Protein AF-A0A842NAB8-F1 (afdb_monomer_lite)

Secondary structure (DSSP, 8-state):
-EE-TTT--EE-----GGGGSTTGGGGTHHHHHHHHHHHHHHHHTT--TTS-EEEE--GGGHHHHHHHHHTT--EEEE---THHHHHHHHHHHHHHHHTTS--HHHHHH--SHHHHHHHHHHTHHHHGGGS--SSTTHHHHHTT----

Sequence (148 aa):
MMRRVETGESHSGEISLDLFQGGVFKTKAYLVESLKVVAEGMERLRVSQVEPIHICTGYILSKAREALIEEGYTVEGVKIVGPTQELAEREFLKSLVRLGIGDMTIVASMRSFNSFLAWVHENLEERERFVKTGWTSWPRLREGRAPQ

pLDDT: mean 94.15, std 7.6, range [45.53, 98.12]

Structure (mmCIF, N/CA/C/O backbone):
data_AF-A0A842NAB8-F1
#
_entry.id   AF-A0A842NAB8-F1
#
loop_
_atom_site.group_PDB
_atom_site.id
_atom_site.type_symbol
_atom_site.label_atom_id
_atom_site.label_alt_id
_atom_site.label_comp_id
_atom_site.label_asym_id
_atom_site.label_entity_id
_atom_site.label_seq_id
_atom_site.pdbx_PDB_ins_code
_atom_site.Cartn_x
_atom_site.Cartn_y
_atom_site.Cartn_z
_atom_site.occupancy
_atom_site.B_iso_or_equiv
_atom_site.auth_seq_id
_atom_site.auth_comp_id
_atom_site.auth_asym_id
_atom_site.auth_atom_id
_atom_site.pdbx_PDB_model_num
ATOM 1 N N . MET A 1 1 ? -1.317 -1.589 5.656 1.00 95.75 1 MET A N 1
ATOM 2 C CA . MET A 1 1 ? -0.850 -1.267 7.021 1.00 95.75 1 MET A CA 1
ATOM 3 C C . MET A 1 1 ? -2.045 -0.815 7.834 1.00 95.75 1 MET A C 1
ATOM 5 O O . MET A 1 1 ? -2.766 0.060 7.373 1.00 95.75 1 MET A O 1
ATOM 9 N N . MET A 1 2 ? -2.243 -1.416 9.000 1.00 97.31 2 MET A N 1
ATOM 10 C CA . MET A 1 2 ? -3.274 -1.094 9.986 1.00 97.31 2 MET A CA 1
ATOM 11 C C . MET A 1 2 ? -2.602 -1.027 11.356 1.00 97.31 2 MET A C 1
ATOM 13 O O . MET A 1 2 ? -1.672 -1.792 11.616 1.00 97.31 2 MET A O 1
ATOM 17 N N . ARG A 1 3 ? -3.037 -0.109 12.217 1.00 97.12 3 ARG A N 1
ATOM 18 C CA . ARG A 1 3 ? -2.459 0.089 13.549 1.00 97.12 3 ARG A CA 1
ATOM 19 C C . ARG A 1 3 ? -3.560 0.448 14.536 1.00 97.12 3 ARG A C 1
ATOM 21 O O . ARG A 1 3 ? -4.320 1.375 14.272 1.00 97.12 3 ARG A O 1
ATOM 28 N N . ARG A 1 4 ? -3.580 -0.226 15.681 1.00 96.19 4 ARG A N 1
ATOM 29 C CA . ARG A 1 4 ? -4.338 0.196 16.859 1.00 96.19 4 ARG A CA 1
ATOM 30 C C . ARG A 1 4 ? -3.565 1.323 17.538 1.00 96.19 4 ARG A C 1
ATOM 3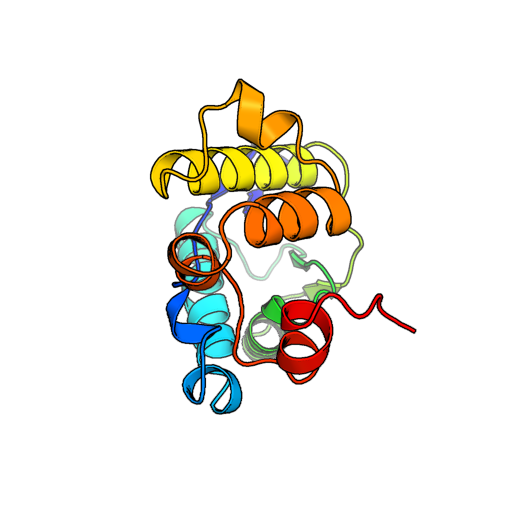2 O O . ARG A 1 4 ? -2.397 1.153 17.897 1.00 96.19 4 ARG A O 1
ATOM 39 N N . VAL A 1 5 ? -4.156 2.511 17.616 1.00 94.12 5 VAL A N 1
ATOM 40 C CA . VAL A 1 5 ? -3.414 3.730 17.975 1.00 94.12 5 VAL A CA 1
ATOM 41 C C . VAL A 1 5 ? -2.973 3.701 19.435 1.00 94.12 5 VAL A C 1
ATOM 43 O O . VAL A 1 5 ? -1.844 4.100 19.732 1.00 94.12 5 VAL A O 1
ATOM 46 N N . GLU A 1 6 ? -3.839 3.176 20.294 1.00 93.12 6 GLU A N 1
ATOM 47 C CA . GLU A 1 6 ? -3.721 3.122 21.747 1.00 93.12 6 GLU A CA 1
ATOM 48 C C . GLU A 1 6 ? -2.661 2.113 22.195 1.00 93.12 6 GLU A C 1
ATOM 50 O O . GLU A 1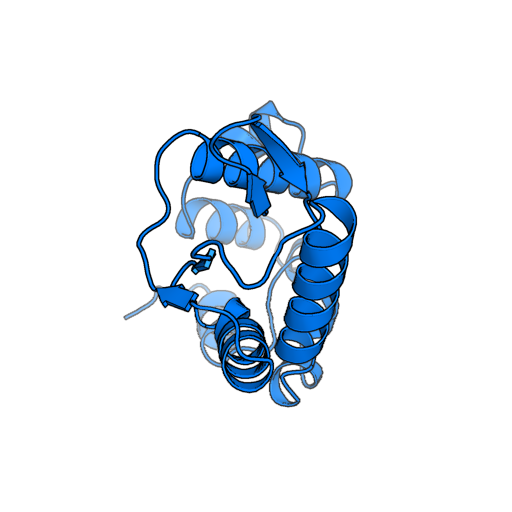 6 ? -1.893 2.393 23.111 1.00 93.12 6 GLU A O 1
ATOM 55 N N . THR A 1 7 ? -2.597 0.948 21.540 1.00 94.69 7 THR A N 1
ATOM 56 C CA . THR A 1 7 ? -1.697 -0.153 21.932 1.00 94.69 7 THR A CA 1
ATOM 57 C C . THR A 1 7 ? -0.428 -0.215 21.088 1.00 94.69 7 THR A C 1
ATOM 59 O O . THR A 1 7 ? 0.573 -0.791 21.505 1.00 94.69 7 THR A O 1
ATOM 62 N N . GLY A 1 8 ? -0.445 0.372 19.889 1.00 94.38 8 GLY A N 1
ATOM 63 C CA . GLY A 1 8 ? 0.644 0.262 18.924 1.00 94.38 8 GLY A CA 1
ATOM 64 C C . GLY A 1 8 ? 0.690 -1.071 18.170 1.00 94.38 8 GLY A C 1
ATOM 65 O O . GLY A 1 8 ? 1.538 -1.213 17.287 1.00 94.38 8 GLY A O 1
ATOM 66 N N . GLU A 1 9 ? -0.217 -2.012 18.455 1.00 97.06 9 GLU A N 1
ATOM 67 C CA . GLU A 1 9 ? -0.366 -3.246 17.680 1.00 97.06 9 GLU A CA 1
ATOM 68 C C . GLU A 1 9 ? -0.633 -2.915 16.212 1.00 97.06 9 GLU A C 1
ATOM 70 O O . GLU A 1 9 ? -1.352 -1.966 15.887 1.00 97.06 9 GLU A O 1
ATOM 75 N N . SER A 1 10 ? -0.031 -3.678 15.302 1.00 97.38 10 SER A N 1
ATOM 76 C CA . SER A 1 10 ? -0.131 -3.394 13.874 1.00 97.38 10 SER A CA 1
ATOM 77 C C . SER A 1 10 ? -0.156 -4.653 13.025 1.00 97.38 10 SER A C 1
ATOM 79 O O . SER A 1 10 ? 0.322 -5.716 13.421 1.00 97.38 10 SE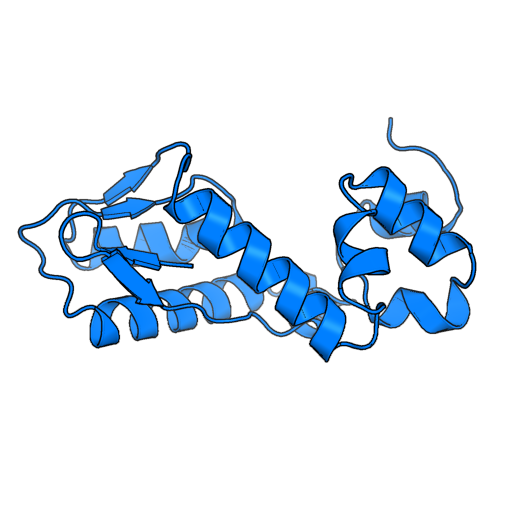R A O 1
ATOM 81 N N . HIS A 1 11 ? -0.727 -4.505 11.836 1.00 97.81 11 HIS A N 1
ATOM 82 C CA . HIS A 1 11 ? -0.801 -5.539 10.822 1.00 97.81 11 HIS A CA 1
ATOM 83 C C . HIS A 1 11 ? -0.454 -4.955 9.447 1.00 97.81 11 HIS A C 1
ATOM 85 O O . HIS A 1 11 ? -0.932 -3.886 9.052 1.00 97.81 11 HIS A O 1
ATOM 91 N N . SER A 1 12 ? 0.373 -5.673 8.694 1.00 97.06 12 SER A N 1
ATOM 92 C CA . SER A 1 12 ? 0.648 -5.407 7.287 1.00 97.06 12 SER A CA 1
ATOM 93 C C . SER A 1 12 ? 0.272 -6.619 6.445 1.00 97.06 12 SER A C 1
ATOM 95 O O . SER A 1 12 ? 0.468 -7.762 6.850 1.00 97.06 12 SER A O 1
ATOM 97 N N . GLY A 1 13 ? -0.236 -6.331 5.252 1.00 96.50 13 GLY A N 1
ATOM 98 C CA . GLY A 1 13 ? -0.425 -7.292 4.180 1.00 96.50 13 GLY A CA 1
ATOM 99 C C . GLY A 1 13 ? -0.060 -6.636 2.856 1.00 96.50 13 GLY A C 1
ATOM 100 O O . GLY A 1 13 ? 0.056 -5.405 2.771 1.00 96.50 13 GLY A O 1
ATOM 101 N N . GLU A 1 14 ? 0.151 -7.466 1.844 1.00 95.44 14 GLU A N 1
ATOM 102 C CA . GLU A 1 14 ? 0.586 -7.060 0.513 1.00 95.44 14 GLU A CA 1
ATOM 103 C C . GLU A 1 14 ? -0.414 -7.544 -0.529 1.00 95.44 14 GLU A C 1
ATOM 105 O O . GLU A 1 14 ? -0.998 -8.614 -0.396 1.00 95.44 14 GLU A O 1
ATOM 110 N N . ILE A 1 15 ? -0.603 -6.741 -1.572 1.00 96.12 15 ILE A N 1
ATOM 111 C CA . ILE A 1 15 ? -1.405 -7.121 -2.732 1.00 96.12 15 ILE A CA 1
ATOM 112 C C . ILE A 1 15 ? -0.430 -7.546 -3.819 1.00 96.12 15 ILE A C 1
ATOM 114 O O . ILE A 1 15 ? 0.503 -6.804 -4.133 1.00 96.12 15 ILE A O 1
ATOM 118 N N . SER A 1 16 ? -0.665 -8.722 -4.394 1.00 94.50 16 SER A N 1
ATOM 119 C CA . SER A 1 16 ? 0.227 -9.289 -5.398 1.00 94.50 16 SER A CA 1
ATOM 120 C C . SER A 1 16 ? 0.365 -8.388 -6.632 1.00 94.50 16 SER A C 1
ATOM 122 O O . SER A 1 16 ? -0.605 -7.784 -7.103 1.00 94.50 16 SER A O 1
ATOM 124 N N . LEU A 1 17 ? 1.592 -8.278 -7.149 1.00 94.25 17 LEU A N 1
ATOM 125 C CA . LEU A 1 17 ? 1.941 -7.339 -8.217 1.00 94.25 17 LEU A CA 1
ATOM 126 C C . LEU A 1 17 ? 1.252 -7.668 -9.549 1.00 94.25 17 LEU A C 1
ATOM 128 O O . LEU A 1 17 ? 0.878 -6.756 -10.288 1.00 94.25 17 LEU A O 1
ATOM 132 N N . ASP A 1 18 ? 1.043 -8.947 -9.846 1.00 95.44 18 ASP A N 1
ATOM 133 C CA . ASP A 1 18 ? 0.367 -9.424 -11.057 1.00 95.44 18 ASP A CA 1
ATOM 134 C C . ASP A 1 18 ? -1.056 -8.859 -11.196 1.00 95.44 18 ASP A C 1
ATOM 136 O O . ASP A 1 18 ? -1.505 -8.572 -12.308 1.00 95.44 18 ASP A O 1
ATOM 140 N N . LEU A 1 19 ? -1.730 -8.553 -10.078 1.00 97.06 19 LEU A N 1
ATOM 141 C CA . LEU A 1 19 ? -3.049 -7.910 -10.080 1.00 97.06 19 LEU A CA 1
ATOM 142 C C . LEU A 1 19 ? -3.018 -6.469 -10.617 1.00 97.06 19 LEU A C 1
ATOM 144 O O . LEU A 1 19 ? -4.060 -5.897 -10.954 1.00 97.06 19 LEU A O 1
ATOM 148 N N . PHE A 1 20 ? -1.828 -5.874 -10.712 1.00 96.38 20 PHE A N 1
ATOM 149 C CA . PHE A 1 20 ? -1.585 -4.542 -11.256 1.00 96.38 20 PHE A CA 1
ATOM 150 C C . PHE A 1 20 ? -1.030 -4.556 -12.689 1.00 96.38 20 PHE A C 1
ATOM 152 O O . PHE A 1 20 ? -0.779 -3.486 -13.259 1.00 96.38 20 PHE A O 1
ATOM 159 N N . GLN A 1 21 ? -0.857 -5.732 -13.294 1.00 95.38 21 GLN A N 1
ATOM 160 C CA . GLN A 1 21 ? -0.199 -5.892 -14.588 1.00 95.38 21 GLN A CA 1
ATOM 161 C C . GLN A 1 21 ? -1.166 -6.279 -15.710 1.00 95.38 21 GLN A C 1
ATOM 163 O O . GLN A 1 21 ? -2.165 -6.974 -15.512 1.00 95.38 21 GLN A O 1
ATOM 168 N N . GLY A 1 22 ? -0.864 -5.791 -16.917 1.00 92.75 22 GLY A N 1
ATOM 169 C CA . GLY A 1 22 ? -1.568 -6.146 -18.149 1.00 92.75 22 GLY A CA 1
ATOM 170 C C . GLY A 1 22 ? -3.099 -6.057 -18.063 1.00 92.75 22 GLY A C 1
ATOM 171 O O . GLY A 1 22 ? -3.668 -5.097 -17.540 1.00 92.75 22 GLY A O 1
ATOM 172 N N . GLY A 1 23 ? -3.777 -7.069 -18.612 1.00 92.62 23 GLY A N 1
ATOM 173 C CA . GLY A 1 23 ? -5.241 -7.143 -18.634 1.00 92.62 23 GLY A CA 1
ATOM 174 C C . GLY A 1 23 ? -5.882 -7.356 -17.259 1.00 92.62 23 GLY A C 1
ATOM 175 O O . GLY A 1 23 ? -7.024 -6.939 -17.066 1.00 92.62 23 GLY A O 1
ATOM 176 N N . VAL A 1 24 ? -5.155 -7.936 -16.295 1.00 94.94 24 VAL A N 1
ATOM 177 C CA . VAL A 1 24 ? -5.680 -8.252 -14.955 1.00 94.94 24 VAL A CA 1
ATOM 178 C C . VAL A 1 24 ? -6.078 -6.980 -14.214 1.00 94.94 24 VAL A C 1
ATOM 180 O O . VAL A 1 24 ? -7.135 -6.942 -13.592 1.00 94.94 24 VAL A O 1
ATOM 183 N N . PHE A 1 25 ? -5.325 -5.890 -14.372 1.00 95.31 25 PHE A N 1
ATOM 184 C CA . PHE A 1 25 ? -5.663 -4.608 -13.750 1.00 95.31 25 PHE A CA 1
ATOM 185 C C . PHE A 1 25 ? -7.082 -4.120 -14.099 1.00 95.31 25 PHE A C 1
ATOM 187 O O . PHE A 1 25 ? -7.761 -3.524 -13.260 1.00 95.31 25 PHE A O 1
ATOM 194 N N . LYS A 1 26 ? -7.577 -4.412 -15.311 1.00 93.25 26 LYS A N 1
ATOM 195 C CA . LYS A 1 26 ? -8.918 -3.997 -15.759 1.00 93.25 26 LYS A CA 1
ATOM 196 C C . LYS A 1 26 ? -10.044 -4.690 -14.994 1.00 93.25 26 LYS A C 1
ATOM 198 O O . LYS A 1 26 ? -11.124 -4.118 -14.878 1.00 93.25 26 LYS A O 1
ATOM 203 N N . THR A 1 27 ? -9.797 -5.882 -14.448 1.00 95.69 27 THR A N 1
ATOM 204 C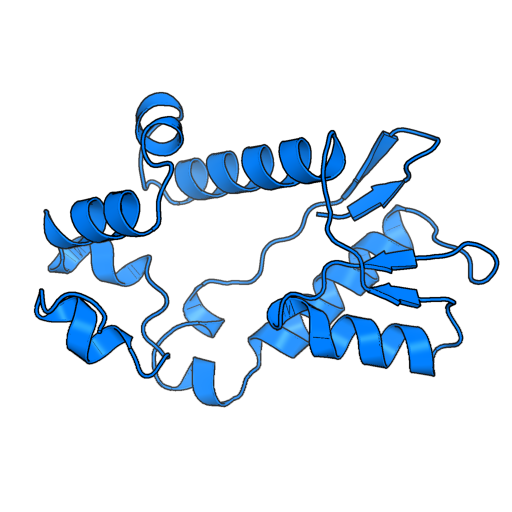 CA . THR A 1 27 ? -10.783 -6.614 -13.633 1.00 95.69 27 THR A CA 1
ATOM 205 C C . THR A 1 27 ? -10.952 -5.998 -12.246 1.00 95.69 27 THR A C 1
ATOM 207 O O . THR A 1 27 ? -11.912 -6.309 -11.546 1.00 95.69 27 THR A O 1
ATOM 210 N N . LYS A 1 28 ? -10.021 -5.120 -11.838 1.00 96.44 28 LYS A N 1
ATOM 211 C CA . LYS A 1 28 ? -9.945 -4.530 -10.498 1.00 96.44 28 LYS A CA 1
ATOM 212 C C . LYS A 1 28 ? -9.869 -5.568 -9.371 1.00 96.44 28 LYS A C 1
ATOM 214 O O . LYS A 1 28 ? -10.223 -5.259 -8.234 1.00 96.44 28 LYS A O 1
ATOM 219 N N . ALA A 1 29 ? -9.361 -6.772 -9.652 1.00 97.00 29 ALA A N 1
ATOM 220 C CA . ALA A 1 29 ? -9.173 -7.828 -8.653 1.00 97.00 29 ALA A CA 1
ATOM 221 C C . ALA A 1 29 ? -8.326 -7.371 -7.449 1.00 97.00 29 ALA A C 1
ATOM 223 O O . ALA A 1 29 ? -8.589 -7.783 -6.323 1.00 97.00 29 ALA A O 1
ATOM 224 N N . TYR A 1 30 ? -7.399 -6.429 -7.650 1.00 97.06 30 TYR A N 1
ATOM 225 C CA . TYR A 1 30 ? -6.626 -5.802 -6.575 1.00 97.06 30 TYR A CA 1
ATOM 226 C C . TYR A 1 30 ? -7.493 -5.106 -5.503 1.00 97.06 30 TYR A C 1
ATOM 228 O O . TYR A 1 30 ? -7.059 -4.996 -4.362 1.00 97.06 30 TYR A O 1
ATOM 236 N N . LEU A 1 31 ? -8.710 -4.637 -5.825 1.00 98.00 31 LEU A N 1
ATOM 237 C CA . LEU A 1 31 ? -9.630 -4.058 -4.831 1.00 98.00 31 LEU A CA 1
ATOM 238 C C . LEU A 1 31 ? -10.254 -5.139 -3.945 1.00 98.00 31 LEU A C 1
ATOM 240 O O . LEU A 1 31 ? -10.487 -4.910 -2.763 1.00 98.00 31 LEU A O 1
ATOM 244 N N . VAL A 1 32 ? -10.529 -6.313 -4.519 1.00 97.56 32 VAL A N 1
ATOM 245 C CA . VAL A 1 32 ? -11.014 -7.478 -3.766 1.00 97.56 32 VAL A CA 1
ATOM 246 C C . VAL A 1 32 ? -9.901 -8.004 -2.870 1.00 97.56 32 VAL A C 1
ATOM 248 O O . VAL A 1 32 ? -10.137 -8.271 -1.699 1.00 97.56 32 VAL A O 1
ATOM 251 N N . GLU A 1 33 ? -8.681 -8.088 -3.393 1.00 98.00 33 GLU A N 1
ATOM 252 C CA . GLU A 1 33 ? -7.521 -8.505 -2.609 1.00 98.00 33 GLU A CA 1
ATOM 253 C C . GLU A 1 33 ? -7.213 -7.518 -1.477 1.00 98.00 33 GLU A C 1
ATOM 255 O O . GLU A 1 33 ? -6.972 -7.924 -0.344 1.00 98.00 33 GLU A O 1
ATOM 260 N N . SER A 1 34 ? -7.333 -6.211 -1.739 1.00 97.88 34 SER A N 1
ATOM 261 C CA . SER A 1 34 ? -7.217 -5.195 -0.692 1.00 97.88 34 SER A CA 1
ATOM 262 C C . SER A 1 34 ? -8.254 -5.368 0.418 1.00 97.88 34 SER A C 1
ATOM 264 O O . SER A 1 34 ? -7.926 -5.124 1.575 1.00 97.88 34 SER A O 1
ATOM 266 N N . LEU A 1 35 ? -9.492 -5.751 0.088 1.00 98.00 35 LEU A N 1
ATOM 267 C CA . LEU A 1 35 ? -10.529 -6.030 1.084 1.00 98.00 35 LEU A CA 1
ATOM 268 C C . LEU A 1 35 ? -10.146 -7.233 1.956 1.00 98.00 35 LEU A C 1
ATOM 270 O O . LEU A 1 35 ? -10.280 -7.145 3.171 1.00 98.00 35 LEU A O 1
ATOM 274 N N . LYS A 1 36 ? -9.610 -8.314 1.371 1.00 98.12 36 LYS A N 1
ATOM 275 C CA . LYS A 1 36 ? -9.148 -9.482 2.145 1.00 98.12 36 LYS A CA 1
ATOM 276 C C . LYS A 1 36 ? -8.052 -9.109 3.141 1.00 98.12 36 LYS A C 1
ATOM 278 O O . LYS A 1 36 ? -8.171 -9.430 4.315 1.00 98.12 36 LYS A O 1
ATOM 283 N N . VAL A 1 37 ? -7.041 -8.359 2.695 1.00 98.06 37 VAL A N 1
ATOM 284 C CA . VAL A 1 37 ? -5.958 -7.874 3.571 1.00 98.06 37 VAL A CA 1
ATOM 285 C C . VAL A 1 37 ? -6.507 -7.025 4.721 1.00 98.06 37 VAL A C 1
ATOM 287 O O . VAL A 1 37 ? -6.036 -7.124 5.853 1.00 98.06 37 VAL A O 1
ATOM 290 N N . VAL A 1 38 ? -7.509 -6.182 4.451 1.00 98.06 38 VAL A N 1
ATOM 291 C CA . VAL A 1 38 ? -8.164 -5.396 5.503 1.00 98.06 38 VAL A CA 1
ATOM 292 C C . VAL A 1 38 ? -8.920 -6.305 6.470 1.00 98.06 38 VAL A C 1
ATOM 294 O O . VAL A 1 38 ? -8.737 -6.155 7.673 1.00 98.06 38 VAL A O 1
ATOM 297 N N . ALA A 1 39 ? -9.701 -7.268 5.980 1.00 97.69 39 ALA A N 1
ATOM 298 C CA . ALA A 1 39 ? -10.441 -8.212 6.818 1.00 97.69 39 ALA A CA 1
ATOM 299 C C . ALA A 1 39 ? -9.512 -9.029 7.739 1.00 97.69 39 ALA A C 1
ATOM 301 O O . ALA A 1 39 ? -9.766 -9.131 8.937 1.00 97.69 39 ALA A O 1
ATOM 302 N N . GLU A 1 40 ? -8.381 -9.517 7.221 1.00 98.00 40 GLU A N 1
ATOM 303 C CA . GLU A 1 40 ? -7.356 -10.196 8.027 1.00 98.00 40 GLU A CA 1
ATOM 304 C C . GLU A 1 40 ? -6.792 -9.289 9.130 1.00 98.00 40 GLU A C 1
ATOM 306 O O . GLU A 1 40 ? -6.591 -9.714 10.271 1.00 98.00 40 GLU A O 1
ATOM 311 N N . GLY A 1 41 ? -6.543 -8.016 8.814 1.00 97.62 41 GLY A N 1
ATOM 312 C CA . GLY A 1 41 ? -6.086 -7.043 9.799 1.00 97.62 41 GLY A CA 1
ATOM 313 C C . GLY A 1 41 ? -7.136 -6.717 10.858 1.00 97.62 41 GLY A C 1
ATOM 314 O O . GLY A 1 41 ? -6.783 -6.588 12.030 1.00 97.62 41 GLY A O 1
ATOM 315 N N . MET A 1 42 ? -8.411 -6.630 10.471 1.00 97.06 42 MET A N 1
ATOM 316 C CA . MET A 1 42 ? -9.539 -6.436 11.389 1.00 97.06 42 MET A CA 1
ATOM 317 C C . MET A 1 42 ? -9.634 -7.583 12.398 1.00 97.06 42 MET A C 1
ATOM 319 O O . MET A 1 42 ? -9.748 -7.337 13.600 1.00 97.06 42 MET A O 1
ATOM 323 N N . GLU A 1 43 ? -9.512 -8.826 11.925 1.00 96.62 43 GLU A N 1
ATOM 324 C CA . GLU A 1 43 ? -9.512 -10.022 12.769 1.00 96.62 43 GLU A CA 1
ATOM 325 C C . GLU A 1 43 ? -8.309 -10.034 13.722 1.00 96.62 43 GLU A C 1
ATOM 327 O O . GLU A 1 43 ? -8.469 -10.163 14.939 1.00 96.62 43 GLU A O 1
ATOM 332 N N . ARG A 1 44 ? -7.091 -9.828 13.198 1.00 97.06 44 ARG A N 1
ATOM 333 C CA . ARG A 1 44 ? -5.861 -9.859 14.010 1.00 97.06 44 ARG A CA 1
ATOM 334 C C . ARG A 1 44 ? -5.816 -8.771 15.075 1.00 97.06 44 ARG A C 1
ATOM 336 O O . ARG A 1 44 ? -5.331 -9.028 16.173 1.00 97.06 44 ARG A O 1
ATOM 343 N N . LEU A 1 45 ? -6.311 -7.576 14.759 1.00 96.81 45 LEU A N 1
ATOM 344 C CA . LEU A 1 45 ? -6.366 -6.446 15.691 1.00 96.81 45 LEU A CA 1
ATOM 345 C C . LEU A 1 45 ? -7.630 -6.456 16.565 1.00 96.81 45 LEU A C 1
ATOM 347 O O . LEU A 1 45 ? -7.806 -5.543 17.379 1.00 96.81 45 LEU A O 1
ATOM 351 N N . ARG A 1 46 ? -8.492 -7.474 16.406 1.00 95.44 46 ARG A N 1
ATOM 352 C CA . ARG A 1 46 ? -9.750 -7.664 17.143 1.00 95.44 46 ARG A CA 1
ATOM 353 C C . ARG A 1 46 ? -10.601 -6.396 17.144 1.00 95.44 46 ARG A C 1
ATOM 355 O O . ARG A 1 46 ? -11.022 -5.924 18.198 1.00 95.44 46 ARG A O 1
ATOM 362 N N . VAL A 1 47 ? -10.766 -5.799 15.966 1.00 95.62 47 VAL A N 1
ATOM 363 C CA . VAL A 1 47 ? -11.451 -4.511 15.828 1.00 95.62 47 VAL A CA 1
ATOM 364 C C . VAL A 1 47 ? -12.938 -4.678 16.118 1.00 95.62 47 VAL A C 1
ATOM 366 O O . VAL A 1 47 ? -13.603 -5.554 15.564 1.00 95.62 47 VAL A O 1
ATOM 369 N N . SER A 1 48 ? -13.457 -3.831 17.001 1.00 93.31 48 SER A N 1
ATOM 370 C CA . SER A 1 48 ? -14.866 -3.833 17.397 1.00 93.31 48 SER A CA 1
ATOM 371 C C . SER A 1 48 ? -15.686 -2.832 16.577 1.00 93.31 48 SER A C 1
ATOM 373 O O . SER A 1 48 ? -15.141 -1.922 15.962 1.00 93.31 48 SER A O 1
ATOM 375 N N . GLN A 1 49 ? -17.013 -2.970 16.572 1.00 93.31 49 GLN A N 1
ATOM 376 C CA . GLN A 1 49 ? -17.900 -2.013 15.888 1.00 93.31 49 GLN A CA 1
ATOM 377 C C . GLN A 1 49 ? -18.130 -0.711 16.673 1.00 93.31 49 GLN A C 1
ATOM 379 O O . GLN A 1 49 ? -18.690 0.240 16.136 1.00 93.31 49 GLN A O 1
ATOM 384 N N . VAL A 1 50 ? -17.711 -0.657 17.942 1.00 92.19 50 VAL A N 1
ATOM 385 C CA . VAL A 1 50 ? -17.922 0.504 18.825 1.00 92.19 50 VAL A CA 1
ATOM 386 C C . VAL A 1 50 ? -16.777 1.517 18.776 1.00 92.19 50 VAL A C 1
ATOM 388 O O . VAL A 1 50 ? -16.853 2.556 19.428 1.00 92.19 50 VAL A O 1
ATOM 391 N N . GLU A 1 51 ? -15.717 1.227 18.021 1.00 92.44 51 GLU A N 1
ATOM 392 C CA . GLU A 1 51 ? -14.582 2.123 17.813 1.00 92.44 51 GLU A CA 1
ATOM 393 C C . GLU A 1 51 ? -14.553 2.659 16.372 1.00 92.44 51 GLU A C 1
ATOM 395 O O . GLU A 1 51 ? -14.921 1.940 15.438 1.00 92.44 51 GLU A O 1
ATOM 400 N N . PRO A 1 52 ? -14.132 3.919 16.163 1.00 95.25 52 PRO A N 1
ATOM 401 C CA . PRO A 1 52 ? -14.022 4.481 14.826 1.00 95.25 52 PRO A CA 1
ATOM 402 C C . PRO A 1 52 ? -12.816 3.904 14.076 1.00 95.25 52 PRO A C 1
ATOM 404 O O . PRO A 1 52 ? -11.715 3.780 14.615 1.00 95.25 52 PRO A O 1
ATOM 407 N N . ILE A 1 53 ? -13.005 3.623 12.788 1.00 97.69 53 ILE A N 1
ATOM 408 C CA . ILE A 1 53 ? -11.944 3.199 11.875 1.00 97.69 53 ILE A CA 1
ATOM 409 C C . ILE A 1 53 ? -11.547 4.379 10.996 1.00 97.69 53 ILE A C 1
ATOM 411 O O . ILE A 1 53 ? -12.272 4.779 10.086 1.00 97.69 53 ILE A O 1
ATOM 415 N N . HIS A 1 54 ? -10.345 4.897 11.225 1.00 97.62 54 HIS A N 1
ATOM 416 C CA . HIS A 1 54 ? -9.724 5.890 10.357 1.00 97.62 54 HIS A CA 1
ATOM 417 C C . HIS A 1 54 ? -9.038 5.208 9.167 1.00 97.62 54 HIS A C 1
ATOM 419 O O . HIS A 1 54 ? -8.054 4.483 9.338 1.00 97.62 54 HIS A O 1
ATOM 425 N N . ILE A 1 55 ? -9.521 5.459 7.950 1.00 97.19 55 ILE A N 1
ATOM 426 C CA . ILE A 1 55 ? -9.012 4.830 6.725 1.00 97.19 55 ILE A CA 1
ATOM 427 C C . ILE A 1 55 ? -8.495 5.868 5.727 1.00 97.19 55 ILE A C 1
ATOM 429 O O . ILE A 1 55 ? -9.091 6.924 5.529 1.00 97.19 55 ILE A O 1
ATOM 433 N N . CYS A 1 56 ? -7.380 5.567 5.054 1.00 96.00 56 CYS A N 1
ATOM 434 C CA . CYS A 1 56 ? -6.871 6.424 3.983 1.00 96.00 56 CYS A CA 1
ATOM 435 C C . CYS A 1 56 ? -7.871 6.497 2.814 1.00 96.00 56 CYS A C 1
ATOM 437 O O . CYS A 1 56 ? -8.494 5.505 2.434 1.00 96.00 56 CYS A O 1
ATOM 439 N N . THR A 1 57 ? -7.986 7.670 2.193 1.00 94.50 57 THR A N 1
ATOM 440 C CA . THR A 1 57 ? -8.904 7.929 1.070 1.00 94.50 57 THR A CA 1
ATOM 441 C C . THR A 1 57 ? -8.423 7.377 -0.277 1.00 94.50 57 THR A C 1
ATOM 443 O O . THR A 1 57 ? -9.140 7.472 -1.274 1.00 94.50 57 THR A O 1
ATOM 446 N N . GLY A 1 58 ? -7.232 6.772 -0.327 1.00 94.81 58 GLY A N 1
ATOM 447 C CA . GLY A 1 58 ? -6.664 6.191 -1.542 1.00 94.81 58 GLY A CA 1
ATOM 448 C C . GLY A 1 58 ? -7.585 5.156 -2.198 1.00 94.81 58 GLY A C 1
ATOM 449 O O . GLY A 1 58 ? -8.180 4.312 -1.527 1.00 94.81 58 GLY A O 1
ATOM 450 N N . TYR A 1 59 ? -7.668 5.184 -3.535 1.00 95.81 59 TYR A N 1
ATOM 451 C CA . TYR A 1 59 ? -8.606 4.351 -4.303 1.00 95.81 59 TYR A CA 1
ATOM 452 C C . TYR A 1 59 ? -8.462 2.846 -4.036 1.00 95.81 59 TYR A C 1
ATOM 454 O O . TYR A 1 59 ? -9.451 2.120 -4.101 1.00 95.81 59 TYR A O 1
ATOM 462 N N . ILE A 1 60 ? -7.258 2.379 -3.691 1.00 95.94 60 ILE A N 1
ATOM 463 C CA . ILE A 1 60 ? -6.996 0.969 -3.375 1.00 95.94 60 ILE A CA 1
ATOM 464 C C . ILE A 1 60 ? -7.870 0.444 -2.223 1.00 95.94 60 ILE A C 1
ATOM 466 O O . ILE A 1 60 ? -8.287 -0.706 -2.261 1.00 95.94 60 ILE A O 1
ATOM 470 N N . LEU A 1 61 ? -8.230 1.308 -1.266 1.00 97.38 61 LEU A N 1
ATOM 471 C CA . LEU A 1 61 ? -9.049 0.972 -0.097 1.00 97.38 61 LEU A CA 1
ATOM 472 C C . LEU A 1 61 ? -10.545 1.260 -0.295 1.00 97.38 61 LEU A C 1
ATOM 474 O O . LEU A 1 61 ? -11.317 1.113 0.647 1.00 97.38 61 LEU A O 1
ATOM 478 N N . SER A 1 62 ? -10.972 1.689 -1.489 1.00 97.19 62 SER A N 1
ATOM 479 C CA . SER A 1 62 ? -12.370 2.078 -1.749 1.00 97.19 62 SER A CA 1
ATOM 480 C C . SER A 1 62 ? -13.361 0.966 -1.406 1.00 97.19 62 SER A C 1
ATOM 482 O O . SER A 1 62 ? -14.236 1.172 -0.572 1.00 97.19 62 SER A O 1
ATOM 484 N N . LYS A 1 63 ? -13.147 -0.228 -1.965 1.00 97.56 63 LYS A N 1
ATOM 485 C CA . LYS A 1 63 ? -13.991 -1.401 -1.718 1.00 97.56 63 LYS A CA 1
ATOM 486 C C . LYS A 1 63 ? -13.971 -1.857 -0.256 1.00 97.56 63 LYS A C 1
ATOM 488 O O . LYS A 1 63 ? -14.993 -2.283 0.262 1.00 97.56 63 LYS A O 1
ATOM 493 N N . ALA A 1 64 ? -12.820 -1.754 0.411 1.00 97.75 64 ALA A N 1
ATOM 494 C CA . ALA A 1 64 ? -12.708 -2.092 1.828 1.00 97.75 64 ALA A CA 1
ATOM 495 C C . ALA A 1 64 ? -13.524 -1.134 2.705 1.00 97.75 64 ALA A C 1
ATOM 497 O O . ALA A 1 64 ? -14.239 -1.571 3.597 1.00 97.75 64 ALA A O 1
ATOM 498 N N . ARG A 1 65 ? -13.463 0.170 2.416 1.00 97.25 65 ARG A N 1
ATOM 499 C CA . ARG A 1 65 ? -14.262 1.182 3.113 1.00 97.25 65 ARG A CA 1
ATOM 500 C C . ARG A 1 65 ? -15.762 0.944 2.936 1.00 97.25 65 ARG A C 1
ATOM 502 O O . ARG A 1 65 ? -16.488 1.031 3.914 1.00 97.25 65 ARG A O 1
ATOM 509 N N . GLU A 1 66 ? -16.205 0.666 1.710 1.00 97.44 66 GLU A N 1
ATOM 510 C CA . GLU A 1 66 ? -17.613 0.368 1.407 1.00 97.44 66 GLU A CA 1
ATOM 511 C C . GLU A 1 66 ? -18.103 -0.850 2.200 1.00 97.44 66 GLU A C 1
ATOM 513 O O . GLU A 1 66 ? -19.080 -0.734 2.932 1.00 97.44 66 GLU A O 1
ATOM 518 N N . ALA A 1 67 ? -17.364 -1.963 2.154 1.00 97.88 67 ALA A N 1
ATOM 519 C CA . ALA A 1 67 ? -17.720 -3.184 2.878 1.00 97.88 67 ALA A CA 1
ATOM 520 C C . ALA A 1 67 ? -17.809 -2.970 4.399 1.00 97.88 67 ALA A C 1
ATOM 522 O O . ALA A 1 67 ? -18.773 -3.390 5.026 1.00 97.88 67 ALA A O 1
ATOM 523 N N . LEU A 1 68 ? -16.847 -2.257 4.996 1.00 97.56 68 LEU A N 1
ATOM 524 C CA . LEU A 1 68 ? -16.868 -1.970 6.434 1.00 97.56 68 LEU A CA 1
ATOM 525 C C . LEU A 1 68 ? -18.091 -1.133 6.846 1.00 97.56 68 LEU A C 1
ATOM 527 O O . LEU A 1 68 ? -18.677 -1.373 7.899 1.00 97.56 68 LEU A O 1
ATOM 531 N N . ILE A 1 69 ? -18.492 -0.162 6.021 1.00 96.94 69 ILE A N 1
ATOM 532 C CA . ILE A 1 69 ? -19.697 0.641 6.272 1.00 96.94 69 ILE A CA 1
ATOM 533 C C . ILE A 1 69 ? -20.953 -0.233 6.162 1.00 96.94 69 ILE A C 1
ATOM 535 O O . ILE A 1 69 ? -21.831 -0.144 7.017 1.00 96.94 69 ILE A O 1
ATOM 539 N N . GLU A 1 70 ? -21.032 -1.092 5.143 1.00 97.56 70 GLU A N 1
ATOM 540 C CA . GLU A 1 70 ? -22.143 -2.037 4.953 1.00 97.56 70 GLU A CA 1
ATOM 541 C C . GLU A 1 70 ? -22.265 -3.039 6.113 1.00 97.56 70 GLU A C 1
ATOM 543 O O . GLU A 1 70 ? -23.373 -3.399 6.507 1.00 97.56 70 GLU A O 1
ATOM 548 N N . GLU A 1 71 ? -21.140 -3.438 6.708 1.00 96.69 71 GLU A N 1
ATOM 549 C CA . GLU A 1 71 ? -21.077 -4.299 7.896 1.00 96.69 71 GLU A CA 1
ATOM 550 C C . GLU A 1 71 ? -21.426 -3.569 9.208 1.00 96.69 71 GLU A C 1
ATOM 552 O O . GLU A 1 71 ? -21.543 -4.208 10.254 1.00 96.69 71 GLU A O 1
ATOM 557 N N . GLY A 1 72 ? -21.626 -2.247 9.174 1.00 96.75 72 GLY A N 1
ATOM 558 C CA . GLY A 1 72 ? -22.054 -1.445 10.324 1.00 96.75 72 GLY A CA 1
ATOM 559 C C . GLY A 1 72 ? -20.921 -0.826 11.146 1.00 96.75 72 GLY A C 1
ATOM 560 O O . GLY A 1 72 ? -21.172 -0.326 12.243 1.00 96.75 72 GLY A O 1
ATOM 561 N N . TYR A 1 73 ? -19.681 -0.826 10.648 1.00 97.75 73 TYR A N 1
ATOM 562 C CA . TYR A 1 73 ? -18.584 -0.114 11.304 1.00 97.75 73 TYR A CA 1
ATOM 563 C C . TYR A 1 73 ? -18.691 1.402 11.095 1.00 97.75 73 TYR A C 1
ATOM 565 O O . TYR A 1 73 ? -19.074 1.890 10.030 1.00 97.75 73 TYR A O 1
ATOM 573 N N . THR A 1 74 ? -18.257 2.169 12.098 1.00 97.00 74 THR A N 1
ATOM 574 C CA . THR A 1 74 ? -18.068 3.619 11.951 1.00 97.00 74 THR A CA 1
ATOM 575 C C . THR A 1 74 ? -16.737 3.880 11.249 1.00 97.00 74 THR A C 1
ATOM 577 O O . THR A 1 74 ? -15.677 3.708 11.848 1.00 97.00 74 THR A O 1
ATOM 580 N N . VAL A 1 75 ? -16.775 4.283 9.977 1.00 97.81 75 VAL A N 1
ATOM 581 C CA . VAL A 1 75 ? -15.572 4.494 9.154 1.00 97.81 75 VAL A CA 1
ATOM 582 C C . VAL A 1 75 ? -15.433 5.958 8.749 1.00 97.81 75 VAL A C 1
ATOM 584 O O . VAL A 1 75 ? -16.353 6.540 8.177 1.00 97.81 75 VAL A O 1
ATOM 587 N N . GLU A 1 76 ? -14.252 6.534 8.964 1.00 97.06 76 GLU A N 1
ATOM 588 C CA . GLU A 1 76 ? -13.926 7.909 8.584 1.00 97.06 76 GLU A CA 1
ATOM 589 C C . GLU A 1 76 ? -12.722 7.947 7.632 1.00 97.06 76 GLU A C 1
ATOM 591 O O . GLU A 1 76 ? -11.659 7.376 7.890 1.00 97.06 76 GLU A O 1
ATOM 596 N N . GLY A 1 77 ? -12.891 8.633 6.499 1.00 96.88 77 GLY A N 1
ATOM 597 C CA . GLY A 1 77 ? -11.825 8.845 5.525 1.00 96.88 77 GLY A CA 1
ATOM 598 C C . GLY A 1 77 ? -10.889 9.971 5.959 1.00 96.88 77 GLY A C 1
ATOM 599 O O . GLY A 1 77 ? -11.286 11.131 5.929 1.00 96.88 77 GLY A O 1
ATOM 600 N N . VAL A 1 78 ? -9.634 9.655 6.284 1.00 96.56 78 VAL A N 1
ATOM 601 C CA . VAL A 1 78 ? -8.662 10.638 6.789 1.00 96.56 78 VAL A CA 1
ATOM 602 C C . VAL A 1 78 ? -7.327 10.586 6.046 1.00 96.56 78 VAL A C 1
ATOM 604 O O . VAL A 1 78 ? -6.970 9.598 5.398 1.00 96.56 78 VAL A O 1
ATOM 607 N N . LYS A 1 79 ? -6.534 11.653 6.182 1.00 96.00 79 LYS A N 1
ATOM 608 C CA . LYS A 1 79 ? -5.116 11.626 5.816 1.00 96.00 79 LYS A CA 1
ATOM 609 C C . LYS A 1 79 ? -4.323 10.952 6.936 1.00 96.00 79 LYS A C 1
ATOM 611 O O . LYS A 1 79 ? -4.211 11.495 8.031 1.00 96.00 79 LYS A O 1
ATOM 616 N N . ILE A 1 80 ? -3.741 9.793 6.645 1.00 95.62 80 ILE A N 1
ATOM 617 C CA . ILE A 1 80 ? -2.875 9.076 7.587 1.00 95.62 80 ILE A CA 1
ATOM 618 C C . ILE A 1 80 ? -1.513 9.774 7.654 1.00 95.62 80 ILE A C 1
ATOM 620 O O . ILE A 1 80 ? -0.885 10.031 6.628 1.00 95.62 80 ILE A O 1
ATOM 624 N N . VAL A 1 81 ? -1.070 10.095 8.868 1.00 95.00 81 VAL A N 1
ATOM 625 C CA . VAL A 1 81 ? 0.212 10.751 9.164 1.00 95.00 81 VAL A CA 1
ATOM 626 C C . VAL A 1 81 ? 0.851 10.132 10.413 1.00 95.00 81 VAL A C 1
ATOM 628 O O . VAL A 1 81 ? 0.223 9.330 11.108 1.00 95.00 81 VAL A O 1
ATOM 631 N N . GLY A 1 82 ? 2.099 10.504 10.707 1.00 96.19 82 GLY A N 1
ATOM 632 C CA . GLY A 1 82 ? 2.799 10.091 11.926 1.00 96.19 82 GLY A CA 1
ATOM 633 C C . GLY A 1 82 ? 3.121 8.590 11.961 1.00 96.19 82 GLY A C 1
ATOM 634 O O . GLY A 1 82 ? 3.386 8.002 10.909 1.00 96.19 82 GLY A O 1
ATOM 635 N N . PRO A 1 83 ? 3.060 7.935 13.138 1.00 96.69 83 PRO A N 1
ATOM 636 C CA . PRO A 1 83 ? 3.563 6.572 13.312 1.00 96.69 83 PRO A CA 1
ATOM 637 C C . PRO A 1 83 ? 2.988 5.556 12.322 1.00 96.69 83 PRO A C 1
ATOM 639 O O . PRO A 1 83 ? 3.720 4.731 11.790 1.00 96.69 83 PRO A O 1
ATOM 642 N N . THR A 1 84 ? 1.688 5.614 12.017 1.00 96.75 84 THR A N 1
ATOM 643 C CA . THR A 1 84 ? 1.064 4.675 11.068 1.00 96.75 84 THR A CA 1
ATOM 644 C C . THR A 1 84 ? 1.624 4.832 9.650 1.00 96.75 84 THR A C 1
ATOM 646 O O . THR A 1 84 ? 1.832 3.831 8.963 1.00 96.75 84 THR A O 1
ATOM 649 N N . GLN A 1 85 ? 1.906 6.068 9.224 1.00 96.44 85 GLN A N 1
ATOM 650 C CA . GLN A 1 85 ? 2.540 6.347 7.935 1.00 96.44 85 GLN A CA 1
ATOM 651 C C . GLN A 1 85 ? 3.984 5.827 7.920 1.00 96.44 85 GLN A C 1
ATOM 653 O O . GLN A 1 85 ? 4.371 5.134 6.984 1.00 96.44 85 GLN A O 1
ATOM 658 N N . GLU A 1 86 ? 4.750 6.059 8.988 1.00 97.12 86 GLU A N 1
ATOM 659 C CA . GLU A 1 86 ? 6.128 5.560 9.123 1.00 97.12 86 GLU A CA 1
ATOM 660 C C . GLU A 1 86 ? 6.199 4.022 9.112 1.00 97.12 86 GLU A C 1
ATOM 662 O O . GLU A 1 86 ? 7.109 3.434 8.520 1.00 97.12 86 GLU A O 1
ATOM 667 N N . LEU A 1 87 ? 5.230 3.345 9.745 1.00 97.31 87 LEU A N 1
ATOM 668 C CA . LEU A 1 87 ? 5.090 1.889 9.662 1.00 97.31 87 LEU A CA 1
ATOM 669 C C . LEU A 1 87 ? 4.846 1.447 8.214 1.00 97.31 87 LEU A C 1
ATOM 671 O O . LEU A 1 87 ? 5.490 0.509 7.743 1.00 97.31 87 LEU A O 1
ATOM 675 N N . ALA A 1 88 ? 3.920 2.108 7.514 1.00 96.38 88 ALA A N 1
ATOM 676 C CA . ALA A 1 88 ? 3.573 1.772 6.137 1.00 96.38 88 ALA A CA 1
ATOM 677 C C . ALA A 1 88 ? 4.767 1.953 5.187 1.00 96.38 88 ALA A C 1
ATOM 679 O O . ALA A 1 88 ? 5.057 1.057 4.397 1.00 96.38 88 ALA A O 1
ATOM 680 N N . GLU A 1 89 ? 5.494 3.065 5.307 1.00 96.06 89 GLU A N 1
ATOM 681 C CA . GLU A 1 89 ? 6.699 3.344 4.519 1.00 96.06 89 GLU A CA 1
ATOM 682 C C . GLU A 1 89 ? 7.797 2.314 4.780 1.00 96.06 89 GLU A C 1
ATOM 684 O O . GLU A 1 89 ? 8.413 1.804 3.845 1.00 96.06 89 GLU A O 1
ATOM 689 N N . ARG A 1 90 ? 8.011 1.933 6.043 1.00 96.56 90 ARG A N 1
ATOM 690 C CA . ARG A 1 90 ? 9.008 0.915 6.381 1.00 96.56 90 ARG A CA 1
ATOM 691 C C . ARG A 1 90 ? 8.653 -0.460 5.820 1.00 96.56 90 ARG A C 1
ATOM 693 O O . ARG A 1 90 ? 9.540 -1.153 5.323 1.00 96.56 90 ARG A O 1
ATOM 700 N N . GLU A 1 91 ? 7.389 -0.871 5.898 1.00 97.12 91 GLU A N 1
ATOM 701 C CA . GLU A 1 91 ? 6.952 -2.138 5.298 1.00 97.12 91 GLU A CA 1
ATOM 702 C C . GLU A 1 91 ? 7.051 -2.110 3.771 1.00 97.12 91 GLU A C 1
ATOM 704 O O . GLU A 1 91 ? 7.465 -3.104 3.178 1.00 97.12 91 GLU A O 1
ATOM 709 N N . PHE A 1 92 ? 6.784 -0.962 3.143 1.00 95.56 92 PHE A N 1
ATOM 710 C CA . PHE A 1 92 ? 7.016 -0.778 1.714 1.00 95.56 92 PHE A CA 1
ATOM 711 C C . PHE A 1 92 ? 8.494 -0.974 1.347 1.00 95.56 92 PHE A C 1
ATOM 713 O O . PHE A 1 92 ? 8.794 -1.783 0.473 1.00 95.56 92 PHE A O 1
ATOM 720 N N . LEU A 1 93 ? 9.436 -0.338 2.056 1.00 96.69 93 LEU A N 1
ATOM 721 C CA . LEU A 1 93 ? 10.871 -0.533 1.796 1.00 96.69 93 LEU A CA 1
ATOM 722 C C . LEU A 1 93 ? 11.300 -1.996 1.974 1.00 96.69 93 LEU A C 1
ATOM 724 O O . LEU A 1 93 ? 12.021 -2.534 1.135 1.00 96.69 93 LEU A O 1
ATOM 728 N N . LYS A 1 94 ? 10.823 -2.674 3.025 1.00 96.88 94 LYS A N 1
ATOM 729 C CA . LYS A 1 94 ? 11.084 -4.110 3.220 1.00 96.88 94 LYS A CA 1
ATOM 730 C C . LYS A 1 94 ? 10.540 -4.958 2.070 1.00 96.88 94 LYS A C 1
ATOM 732 O O . LYS A 1 94 ? 11.194 -5.922 1.681 1.00 96.88 94 LYS A O 1
ATOM 737 N N . SER A 1 95 ? 9.367 -4.611 1.541 1.00 96.06 95 SER A N 1
ATOM 738 C CA . SER A 1 95 ? 8.777 -5.275 0.376 1.00 96.06 95 SER A CA 1
ATOM 739 C C . SER A 1 95 ? 9.681 -5.150 -0.850 1.00 96.06 95 SER A C 1
ATOM 741 O O . SER A 1 95 ? 10.020 -6.153 -1.472 1.00 96.06 95 SER A O 1
ATOM 743 N N . LEU A 1 96 ? 10.181 -3.943 -1.132 1.00 95.75 96 LEU A N 1
ATOM 744 C CA . LEU A 1 96 ? 11.106 -3.709 -2.245 1.00 95.75 96 LEU A CA 1
ATOM 745 C C . LEU A 1 96 ? 12.402 -4.523 -2.106 1.00 95.75 96 LEU A C 1
ATOM 747 O O . LEU A 1 96 ? 12.864 -5.113 -3.084 1.00 95.75 96 LEU A O 1
ATOM 751 N N . VAL A 1 97 ? 12.959 -4.604 -0.892 1.00 96.88 97 VAL A N 1
ATOM 752 C CA . VAL A 1 97 ? 14.139 -5.441 -0.611 1.00 96.88 97 VAL A CA 1
ATOM 753 C C . VAL A 1 97 ? 13.832 -6.920 -0.860 1.00 96.88 97 VAL A C 1
ATOM 755 O O . VAL A 1 97 ? 14.611 -7.596 -1.527 1.00 96.88 97 VAL A O 1
ATOM 758 N N . ARG A 1 98 ? 12.683 -7.429 -0.388 1.00 95.81 98 ARG A N 1
ATOM 759 C CA . ARG A 1 98 ? 12.259 -8.822 -0.635 1.00 95.81 98 ARG A CA 1
ATOM 760 C C . ARG A 1 98 ? 12.084 -9.134 -2.120 1.00 95.81 98 ARG A C 1
ATOM 762 O O . ARG A 1 98 ? 12.400 -10.242 -2.539 1.00 95.81 98 ARG A O 1
ATOM 769 N N . LEU A 1 99 ? 11.604 -8.171 -2.905 1.00 93.88 99 LEU A N 1
ATOM 770 C CA . LEU A 1 99 ? 11.453 -8.298 -4.357 1.00 93.88 99 LEU A CA 1
ATOM 771 C C . LEU A 1 99 ? 12.790 -8.236 -5.116 1.00 93.88 99 LEU A C 1
ATOM 773 O O . LEU A 1 99 ? 12.811 -8.461 -6.325 1.00 93.88 99 LEU A O 1
ATOM 777 N N . GLY A 1 100 ? 13.902 -7.936 -4.436 1.00 94.06 100 GLY A N 1
ATOM 778 C CA . GLY A 1 100 ? 15.225 -7.838 -5.052 1.00 94.06 100 GLY A CA 1
ATOM 779 C C . GLY A 1 100 ? 15.448 -6.549 -5.846 1.00 94.06 100 GLY A C 1
ATOM 780 O O . GLY A 1 100 ? 16.323 -6.508 -6.706 1.00 94.06 100 GLY A O 1
ATOM 781 N N . ILE A 1 101 ? 14.672 -5.492 -5.576 1.00 94.19 101 ILE A N 1
ATOM 782 C CA . ILE A 1 101 ? 14.801 -4.187 -6.253 1.00 94.19 101 ILE A CA 1
ATOM 783 C C . ILE A 1 101 ? 16.106 -3.475 -5.852 1.00 94.19 101 ILE A C 1
ATOM 785 O O . ILE A 1 101 ? 16.698 -2.744 -6.646 1.00 94.19 101 ILE A O 1
ATOM 789 N N . GLY A 1 102 ? 16.578 -3.713 -4.631 1.00 94.38 102 GLY A N 1
ATOM 790 C CA . GLY A 1 102 ? 17.836 -3.201 -4.103 1.00 94.38 102 GLY A CA 1
ATOM 791 C C . GLY A 1 102 ? 17.978 -3.542 -2.623 1.00 94.38 102 GLY A C 1
ATOM 792 O O . GLY A 1 102 ? 17.048 -4.068 -2.010 1.00 94.38 102 GLY A O 1
ATOM 793 N N . ASP A 1 103 ? 19.132 -3.232 -2.039 1.00 96.56 103 ASP A N 1
ATOM 794 C CA . ASP A 1 103 ? 19.280 -3.262 -0.584 1.00 96.56 103 ASP A CA 1
ATOM 795 C C . ASP A 1 103 ? 18.535 -2.087 0.079 1.00 96.56 103 ASP A C 1
ATOM 797 O O . ASP A 1 103 ? 18.017 -1.190 -0.594 1.00 96.56 103 ASP A O 1
ATOM 801 N N . MET A 1 104 ? 18.479 -2.084 1.416 1.00 95.69 104 MET A N 1
ATOM 802 C CA . MET A 1 104 ? 17.785 -1.044 2.185 1.00 95.69 104 MET A CA 1
ATOM 803 C C . MET A 1 104 ? 18.311 0.368 1.880 1.00 95.69 104 MET A C 1
ATOM 805 O O . MET A 1 104 ? 17.531 1.318 1.867 1.00 95.69 104 MET A O 1
ATOM 809 N N . THR A 1 105 ? 19.609 0.513 1.612 1.00 95.06 105 THR A N 1
ATOM 810 C CA . THR A 1 105 ? 20.235 1.802 1.294 1.00 95.06 105 THR A CA 1
ATOM 811 C C . THR A 1 105 ? 19.747 2.310 -0.060 1.00 95.06 105 THR A C 1
ATOM 813 O O . THR A 1 105 ? 19.309 3.457 -0.170 1.00 95.06 105 THR A O 1
ATOM 816 N N . ILE A 1 106 ? 19.753 1.442 -1.075 1.00 94.00 106 ILE A N 1
ATOM 817 C CA . ILE A 1 106 ? 19.289 1.751 -2.428 1.00 94.00 106 ILE A CA 1
ATOM 818 C C . ILE A 1 106 ? 17.806 2.120 -2.399 1.00 94.00 106 ILE A C 1
ATOM 820 O O . ILE A 1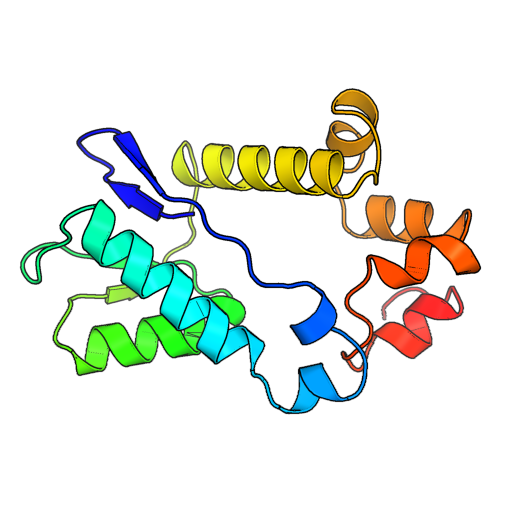 106 ? 17.437 3.201 -2.861 1.00 94.00 106 ILE A O 1
ATOM 824 N N . VAL A 1 107 ? 16.946 1.281 -1.814 1.00 95.69 107 VAL A N 1
ATOM 825 C CA . VAL A 1 107 ? 15.497 1.543 -1.840 1.00 95.69 107 VAL A CA 1
ATOM 826 C C . VAL A 1 107 ? 15.102 2.764 -1.007 1.00 95.69 107 VAL A C 1
ATOM 828 O O . VAL A 1 107 ? 14.207 3.500 -1.409 1.00 95.69 107 VAL A O 1
ATOM 831 N N . ALA A 1 108 ? 15.800 3.055 0.097 1.00 94.06 108 ALA A N 1
ATOM 832 C CA . ALA A 1 108 ? 15.539 4.244 0.913 1.00 94.06 108 ALA A CA 1
ATOM 833 C C . ALA A 1 108 ? 15.987 5.559 0.245 1.00 94.06 108 ALA A C 1
ATOM 835 O O . ALA A 1 108 ? 15.535 6.640 0.647 1.00 94.06 108 ALA A O 1
ATOM 836 N N . SER A 1 109 ? 16.868 5.482 -0.759 1.00 94.06 109 SER A N 1
ATOM 837 C CA . SER A 1 109 ? 17.265 6.632 -1.581 1.00 94.06 109 SER A CA 1
ATOM 838 C C . SER A 1 109 ? 16.205 6.988 -2.636 1.00 94.06 109 SER A C 1
ATOM 840 O O . SER A 1 109 ? 16.057 8.155 -3.004 1.00 94.06 109 SER A O 1
ATOM 842 N N . MET A 1 110 ? 15.394 6.013 -3.066 1.00 93.44 110 MET A N 1
ATOM 843 C CA . MET A 1 110 ? 14.305 6.208 -4.023 1.00 93.44 110 MET A CA 1
ATOM 844 C C . MET A 1 110 ? 13.052 6.733 -3.315 1.00 93.44 110 MET A C 1
ATOM 846 O O . MET A 1 110 ? 12.168 5.982 -2.915 1.00 93.44 110 MET A O 1
ATOM 850 N N . ARG A 1 111 ? 12.972 8.057 -3.144 1.00 84.88 111 ARG A N 1
ATOM 851 C CA . ARG A 1 111 ? 11.890 8.702 -2.370 1.00 84.88 111 ARG A CA 1
ATOM 852 C C . ARG A 1 111 ? 10.766 9.308 -3.198 1.00 84.88 111 ARG A C 1
ATOM 854 O O . ARG A 1 111 ? 9.828 9.869 -2.640 1.00 84.88 111 ARG A O 1
ATOM 861 N N . SER A 1 112 ? 10.851 9.227 -4.521 1.00 91.69 112 SER A N 1
ATOM 862 C CA . SER A 1 112 ? 9.853 9.813 -5.410 1.00 91.69 112 SER A CA 1
ATOM 863 C C . SER A 1 112 ? 9.454 8.852 -6.516 1.00 91.69 112 SER A C 1
ATOM 865 O O . SER A 1 112 ? 10.227 7.978 -6.911 1.00 91.69 112 SER A O 1
ATOM 867 N N . PHE A 1 113 ? 8.261 9.070 -7.064 1.00 92.06 113 PHE A N 1
ATOM 868 C CA . PHE A 1 113 ? 7.803 8.388 -8.270 1.00 92.06 113 PHE A CA 1
ATOM 869 C C . PHE A 1 113 ? 8.837 8.478 -9.404 1.00 92.06 113 PHE A C 1
ATOM 871 O O . PHE A 1 113 ? 9.153 7.468 -10.023 1.00 92.06 113 PHE A O 1
ATOM 878 N N . ASN A 1 114 ? 9.422 9.662 -9.618 1.00 92.25 114 ASN A N 1
ATOM 879 C CA . ASN A 1 114 ? 10.430 9.875 -10.657 1.00 92.25 114 ASN A CA 1
ATOM 880 C C . ASN A 1 114 ? 11.720 9.091 -10.386 1.00 92.25 114 ASN A C 1
ATOM 882 O O . ASN A 1 114 ? 12.329 8.605 -11.329 1.00 92.25 114 ASN A O 1
ATOM 886 N N . SER A 1 115 ? 12.117 8.926 -9.120 1.00 94.12 115 SER A N 1
ATOM 887 C CA . SER A 1 115 ? 13.283 8.112 -8.750 1.00 94.12 115 SER A CA 1
ATOM 888 C C . SER A 1 115 ? 13.062 6.638 -9.095 1.00 94.12 115 SER A C 1
ATOM 890 O O . SER A 1 115 ? 13.926 6.020 -9.707 1.00 94.12 115 SER A O 1
ATOM 892 N N . PHE A 1 116 ? 11.885 6.091 -8.770 1.00 95.06 116 PHE A N 1
ATOM 893 C CA . PHE A 1 116 ? 11.528 4.724 -9.159 1.00 95.06 116 PHE A CA 1
ATOM 894 C C . PHE A 1 116 ? 11.406 4.570 -10.674 1.00 95.06 116 PHE A C 1
ATOM 896 O O . PHE A 1 116 ? 11.858 3.575 -11.228 1.00 95.06 116 PHE A O 1
ATOM 903 N N . LEU A 1 117 ? 10.823 5.555 -11.357 1.00 94.38 117 LEU A N 1
ATOM 904 C CA . LEU A 1 117 ? 10.689 5.526 -12.809 1.00 94.38 117 LEU A CA 1
ATOM 905 C C . LEU A 1 117 ? 12.059 5.568 -13.503 1.00 94.38 117 L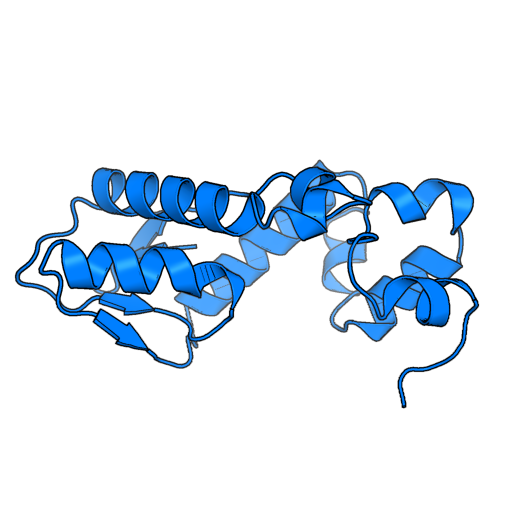EU A C 1
ATOM 907 O O . LEU A 1 117 ? 12.293 4.794 -14.426 1.00 94.38 117 LEU A O 1
ATOM 911 N N . ALA A 1 118 ? 12.980 6.411 -13.027 1.00 93.62 118 ALA A N 1
ATOM 912 C CA . ALA A 1 118 ? 14.359 6.452 -13.510 1.00 93.62 118 ALA A CA 1
ATOM 913 C C . ALA A 1 118 ? 15.067 5.107 -13.297 1.00 93.62 118 ALA A C 1
ATOM 915 O O . ALA A 1 118 ? 15.644 4.572 -14.242 1.00 93.62 118 ALA A O 1
ATOM 916 N N . TRP A 1 119 ? 14.929 4.511 -12.106 1.00 94.69 119 TRP A N 1
ATOM 917 C CA . TRP A 1 119 ? 15.444 3.170 -11.830 1.00 94.69 119 TRP A CA 1
ATOM 918 C C . TRP A 1 119 ? 14.871 2.135 -12.805 1.00 94.69 119 TRP A C 1
ATOM 920 O O . TRP A 1 119 ? 15.618 1.329 -13.346 1.00 94.69 119 TRP A O 1
ATOM 930 N N . VAL A 1 120 ? 13.573 2.159 -13.115 1.00 95.00 120 VAL A N 1
ATOM 931 C CA . VAL A 1 120 ? 13.022 1.247 -14.131 1.00 95.00 120 VAL A CA 1
ATOM 932 C C . VAL A 1 120 ? 13.671 1.488 -15.498 1.00 95.00 120 VAL A C 1
ATOM 934 O O . VAL A 1 120 ? 14.063 0.528 -16.153 1.00 95.00 120 VAL A O 1
ATOM 937 N N . HIS A 1 121 ? 13.831 2.743 -15.923 1.00 94.88 121 HIS A N 1
ATOM 938 C CA . HIS A 1 121 ? 14.372 3.076 -17.244 1.00 94.88 121 HIS A CA 1
ATOM 939 C C . HIS A 1 121 ? 15.844 2.713 -17.452 1.00 94.88 121 HIS A C 1
ATOM 941 O O . HIS A 1 121 ? 16.223 2.423 -18.584 1.00 94.88 121 HIS A O 1
ATOM 947 N N . GLU A 1 122 ? 16.660 2.679 -16.399 1.00 94.44 122 GLU A N 1
ATOM 948 C CA . GLU A 1 122 ? 18.055 2.218 -16.481 1.00 94.44 122 GLU A CA 1
ATOM 949 C C . GLU A 1 122 ? 18.184 0.776 -16.997 1.00 94.44 122 GLU A C 1
ATOM 951 O O . GLU A 1 122 ? 19.186 0.431 -17.618 1.00 94.44 122 GLU A O 1
ATOM 956 N N . ASN A 1 123 ? 17.188 -0.075 -16.736 1.00 94.94 123 ASN A N 1
ATOM 957 C CA . ASN A 1 123 ? 17.124 -1.431 -17.273 1.00 94.94 123 ASN A CA 1
ATOM 958 C C . ASN A 1 123 ? 15.659 -1.846 -17.459 1.00 94.94 123 ASN A C 1
ATOM 960 O O . ASN A 1 123 ? 15.122 -2.654 -16.698 1.00 94.94 123 ASN A O 1
ATOM 964 N N . LEU A 1 124 ? 15.006 -1.239 -18.453 1.00 94.44 124 LEU A N 1
ATOM 965 C CA . LEU A 1 124 ? 13.569 -1.398 -18.682 1.00 94.44 124 LEU A CA 1
ATOM 966 C C . LEU A 1 124 ? 13.173 -2.861 -18.907 1.00 94.44 124 LEU A C 1
ATOM 968 O O . LEU A 1 124 ? 12.162 -3.298 -18.367 1.00 94.44 124 LEU A O 1
ATOM 972 N N . GLU A 1 125 ? 13.972 -3.606 -19.671 1.00 92.94 125 GLU A N 1
ATOM 973 C CA . GLU A 1 125 ? 13.685 -4.995 -20.045 1.00 92.94 125 GLU A CA 1
ATOM 974 C C . GLU A 1 125 ? 13.552 -5.904 -18.815 1.00 92.94 125 GLU A C 1
ATOM 976 O O . GLU A 1 125 ? 12.566 -6.626 -18.679 1.00 92.94 125 GLU A O 1
ATOM 981 N N . GLU A 1 126 ? 14.477 -5.791 -17.859 1.00 95.25 126 GLU A N 1
ATOM 982 C CA . GLU A 1 126 ? 14.451 -6.598 -16.634 1.00 95.25 126 GLU A CA 1
ATOM 983 C C . GLU A 1 126 ? 13.543 -6.016 -15.544 1.00 95.25 126 GLU A C 1
ATOM 985 O O . GLU A 1 126 ? 12.991 -6.755 -14.722 1.00 95.25 126 GLU A O 1
ATOM 990 N N . ARG A 1 127 ? 13.399 -4.685 -15.485 1.00 95.62 127 ARG A N 1
ATOM 991 C CA . ARG A 1 127 ? 12.737 -3.997 -14.364 1.00 95.62 127 ARG A CA 1
ATOM 992 C C . ARG A 1 127 ? 11.248 -3.742 -14.594 1.00 95.62 127 ARG A C 1
ATOM 994 O O . ARG A 1 127 ? 10.522 -3.573 -13.615 1.00 95.62 127 ARG A O 1
ATOM 1001 N N . GLU A 1 128 ? 10.756 -3.786 -15.836 1.00 95.44 128 GLU A N 1
ATOM 1002 C CA . GLU A 1 128 ? 9.327 -3.615 -16.162 1.00 95.44 128 GLU A CA 1
ATOM 1003 C C . GLU A 1 128 ? 8.436 -4.634 -15.426 1.00 95.44 128 GLU A C 1
ATOM 1005 O O . GLU A 1 128 ? 7.318 -4.305 -15.023 1.00 95.44 128 GLU A O 1
ATOM 1010 N N . ARG A 1 129 ? 8.958 -5.832 -15.128 1.00 94.75 129 ARG A N 1
ATOM 1011 C CA . ARG A 1 129 ? 8.250 -6.867 -14.354 1.00 94.75 129 ARG A CA 1
ATOM 1012 C C . ARG A 1 129 ? 7.879 -6.455 -12.926 1.00 94.75 129 ARG A C 1
ATOM 1014 O O . ARG A 1 129 ? 7.032 -7.113 -12.336 1.00 94.75 129 ARG A O 1
ATOM 1021 N N . PHE A 1 130 ? 8.489 -5.403 -12.371 1.00 95.38 130 PHE A N 1
ATOM 1022 C CA . PHE A 1 130 ? 8.181 -4.871 -11.035 1.00 95.38 130 PHE A CA 1
ATOM 1023 C C . PHE A 1 130 ? 7.142 -3.741 -11.057 1.00 95.38 130 PHE A C 1
ATOM 1025 O O . PHE A 1 130 ? 6.780 -3.196 -10.015 1.00 95.38 130 PHE A O 1
ATOM 1032 N N . VAL A 1 131 ? 6.664 -3.359 -12.243 1.00 94.44 131 VAL A N 1
ATOM 1033 C CA . VAL A 1 131 ? 5.850 -2.160 -12.432 1.00 94.44 131 VAL A CA 1
ATOM 1034 C C . VAL A 1 131 ? 4.379 -2.514 -12.587 1.00 94.44 131 VAL A C 1
ATOM 1036 O O . VAL A 1 131 ? 4.001 -3.538 -13.156 1.00 94.44 131 VAL A O 1
ATOM 1039 N N . LYS A 1 132 ? 3.520 -1.607 -12.121 1.00 93.94 132 LYS A N 1
ATOM 1040 C CA . LYS A 1 132 ? 2.111 -1.562 -12.501 1.00 93.94 132 LYS A CA 1
ATOM 1041 C C . LYS A 1 132 ? 2.003 -1.205 -13.985 1.00 93.94 132 LYS A C 1
ATOM 1043 O O . LYS A 1 132 ? 2.054 -0.034 -14.349 1.00 93.94 132 LYS A O 1
ATOM 1048 N N . THR A 1 133 ? 1.840 -2.207 -14.840 1.00 95.00 133 THR A N 1
ATOM 1049 C CA . THR A 1 133 ? 1.770 -2.019 -16.299 1.00 95.00 133 THR A CA 1
ATOM 1050 C C . THR A 1 133 ? 0.342 -1.913 -16.837 1.00 95.00 133 THR A C 1
ATOM 1052 O O . THR A 1 133 ? 0.143 -1.479 -17.966 1.00 95.00 133 THR A O 1
ATOM 1055 N N . GLY A 1 134 ? -0.675 -2.270 -16.043 1.00 91.38 134 GLY A N 1
ATOM 1056 C CA . GLY A 1 134 ? -2.062 -2.351 -16.518 1.00 91.38 134 GLY A CA 1
ATOM 1057 C C . GLY A 1 134 ? -2.820 -1.018 -16.615 1.00 91.38 134 GLY A C 1
ATOM 1058 O O . GLY A 1 134 ? -3.924 -0.969 -17.156 1.00 91.38 134 GLY A O 1
ATOM 1059 N N . TRP A 1 135 ? -2.263 0.072 -16.086 1.00 93.19 135 TRP A N 1
ATOM 1060 C CA . TRP A 1 135 ? -2.866 1.411 -16.138 1.00 93.19 135 TRP A CA 1
ATOM 1061 C C . TRP A 1 135 ? -2.556 2.177 -17.430 1.00 93.19 135 TRP A C 1
ATOM 1063 O O . TRP A 1 135 ? -1.529 1.981 -18.073 1.00 93.19 135 TRP A O 1
ATOM 1073 N N . THR A 1 136 ? -3.442 3.110 -17.779 1.00 91.75 136 THR A N 1
ATOM 1074 C CA . THR A 1 136 ? -3.434 3.852 -19.052 1.00 91.75 136 THR A CA 1
ATOM 1075 C C . THR A 1 136 ? -2.210 4.735 -19.265 1.00 91.75 136 THR A C 1
ATOM 1077 O O . THR A 1 136 ? -1.857 5.009 -20.407 1.00 91.75 136 THR A O 1
ATOM 1080 N N . SER A 1 137 ? -1.559 5.184 -18.191 1.00 91.62 137 SER A N 1
ATOM 1081 C CA . SER A 1 137 ? -0.373 6.040 -18.285 1.00 91.62 137 SER A CA 1
ATOM 1082 C C . SER A 1 137 ? 0.907 5.257 -18.578 1.00 91.62 137 SER A C 1
ATOM 1084 O O . SER A 1 137 ? 1.869 5.855 -19.058 1.00 91.62 137 SER A O 1
ATOM 1086 N N . TRP A 1 138 ? 0.939 3.940 -18.321 1.00 94.25 138 TRP A N 1
ATOM 1087 C CA . TRP A 1 138 ? 2.163 3.150 -18.483 1.00 94.25 138 TRP A CA 1
ATOM 1088 C C . TRP A 1 138 ? 2.751 3.200 -19.894 1.00 94.25 138 TRP A C 1
ATOM 1090 O O . TRP A 1 138 ? 3.937 3.493 -19.987 1.00 94.25 138 TRP A O 1
ATOM 1100 N N . PRO A 1 139 ? 1.983 3.009 -20.988 1.00 93.06 139 PRO A N 1
ATOM 1101 C CA . PRO A 1 139 ? 2.554 3.023 -22.336 1.00 93.06 139 PRO A CA 1
ATOM 1102 C C . PRO A 1 139 ? 3.316 4.316 -22.651 1.00 93.06 139 PRO A C 1
ATOM 1104 O O . PRO A 1 139 ? 4.409 4.271 -23.202 1.00 93.06 139 PRO A O 1
ATOM 1107 N N . ARG A 1 140 ? 2.787 5.469 -22.217 1.00 92.75 140 ARG A N 1
ATOM 1108 C CA . ARG A 1 140 ? 3.451 6.768 -22.382 1.00 92.75 140 ARG A CA 1
ATOM 1109 C C . ARG A 1 140 ? 4.741 6.855 -21.561 1.00 92.75 140 ARG A C 1
ATOM 1111 O O . ARG A 1 140 ? 5.760 7.303 -22.077 1.00 92.75 140 ARG A O 1
ATOM 1118 N N . LEU A 1 141 ? 4.684 6.460 -20.289 1.00 92.06 141 LEU A N 1
ATOM 1119 C CA . LEU A 1 141 ? 5.831 6.528 -19.379 1.00 92.06 141 LEU A CA 1
ATOM 1120 C C . LEU A 1 141 ? 6.946 5.579 -19.814 1.00 92.06 141 LEU A C 1
ATOM 1122 O O . LEU A 1 141 ? 8.103 5.972 -19.820 1.00 92.06 141 LEU A O 1
ATOM 1126 N N . ARG A 1 142 ? 6.588 4.370 -20.257 1.00 92.31 142 ARG A N 1
ATOM 1127 C CA . ARG A 1 142 ? 7.498 3.343 -20.774 1.00 92.31 142 ARG A CA 1
ATOM 1128 C C . ARG A 1 142 ? 8.393 3.859 -21.902 1.00 92.31 142 ARG A C 1
ATOM 1130 O O . ARG A 1 142 ? 9.560 3.496 -21.968 1.00 92.31 142 ARG A O 1
ATOM 1137 N N . GLU A 1 143 ? 7.865 4.726 -22.759 1.00 88.44 143 GLU A N 1
ATOM 1138 C CA . GLU A 1 143 ? 8.586 5.337 -23.884 1.00 88.44 143 GLU A CA 1
ATOM 1139 C C . GLU A 1 143 ? 9.460 6.543 -23.484 1.00 88.44 143 GLU A C 1
ATOM 1141 O O . GLU A 1 143 ? 10.025 7.207 -24.350 1.00 88.44 143 GLU A O 1
ATOM 1146 N N . GLY A 1 144 ? 9.554 6.873 -22.190 1.00 74.69 144 GLY A N 1
ATOM 1147 C CA . GLY A 1 144 ? 10.338 8.008 -21.694 1.00 74.69 144 GLY A CA 1
ATOM 1148 C C . GLY A 1 144 ? 9.654 9.368 -21.872 1.00 74.69 144 GLY A C 1
ATOM 1149 O O . GLY A 1 144 ? 10.298 10.411 -21.754 1.00 74.69 144 GLY A O 1
ATOM 1150 N N . ARG A 1 145 ? 8.343 9.398 -22.151 1.00 59.22 145 ARG A N 1
ATOM 1151 C CA . ARG A 1 145 ? 7.581 10.650 -22.256 1.00 59.22 145 ARG A CA 1
ATOM 1152 C C . ARG A 1 145 ? 7.107 11.071 -20.861 1.00 59.22 145 ARG A C 1
ATOM 1154 O O . ARG A 1 145 ? 6.281 10.385 -20.260 1.00 59.22 145 ARG A O 1
ATOM 1161 N N . ALA A 1 146 ? 7.595 12.211 -20.360 1.00 48.06 146 ALA A N 1
ATOM 1162 C CA . ALA A 1 146 ? 7.197 12.766 -19.058 1.00 48.06 146 ALA A CA 1
ATOM 1163 C C . ALA A 1 146 ? 5.657 12.863 -18.917 1.00 48.06 146 ALA A C 1
ATOM 1165 O O . ALA A 1 146 ? 4.977 13.052 -19.934 1.00 48.06 146 ALA A O 1
ATOM 1166 N N . PRO A 1 147 ? 5.071 12.735 -17.711 1.00 54.00 147 PRO A N 1
ATOM 1167 C CA . PRO A 1 147 ? 3.647 13.022 -17.507 1.00 54.00 147 PRO A CA 1
ATOM 1168 C C . PRO A 1 147 ? 3.323 14.470 -17.929 1.00 54.00 147 PRO A C 1
ATOM 1170 O O . PRO A 1 147 ? 4.181 15.338 -17.782 1.00 54.00 147 PRO A O 1
ATOM 1173 N N . GLN A 1 148 ? 2.130 14.709 -18.495 1.00 45.53 148 GLN A N 1
ATOM 1174 C CA . GLN A 1 148 ? 1.614 16.078 -18.695 1.00 45.53 148 GLN A CA 1
ATOM 1175 C C . GLN A 1 148 ? 1.089 16.630 -17.378 1.00 45.53 148 GLN A C 1
ATOM 1177 O O . GLN A 1 148 ? 0.523 15.810 -16.617 1.00 45.53 148 GLN A O 1
#

Radius of gyration: 17.0 Å; chains: 1; bounding box: 42×26×46 Å

Foldseek 3Di:
DDADPVPRDDDDDDQDLVCLAAPNVVVVVLLVVLLVSVVVGCVVVVPDQVDEAEDEPDPSCVSNQVVCVVVNHHYDHDDDDDPVVVVVVVVVLVVCVVVVLDPSVQSVVQPDPVSLLVSCVVPVPVNVSNDSHHDPCNVCSSVVHDDD